Protein AF-A0A3N9UYE1-F1 (afdb_monomer)

Mean predicted aligned error: 9.82 Å

Foldseek 3Di:
DDDDDDPPDPPDCPPDDQDDDQLPLLRLLLLLVCVVVVQKDFPVVSCVSCVVVVDDPVVSDVRRDPCAKDFDADPVRTTMIGGNDNPSSLNNNVVNPSNDDPDPPPPPD

pLDDT: mean 80.01, std 19.08, range [37.72, 95.44]

Structure (mmCIF, N/CA/C/O backbone):
data_AF-A0A3N9UYE1-F1
#
_entry.id   AF-A0A3N9UYE1-F1
#
loop_
_atom_site.group_PDB
_atom_site.id
_atom_site.type_symbol
_atom_site.label_atom_id
_atom_site.label_alt_id
_atom_site.label_comp_id
_atom_site.label_asym_id
_atom_site.label_entity_id
_atom_site.label_seq_id
_atom_site.pdbx_PDB_ins_code
_atom_site.Cartn_x
_atom_site.Cartn_y
_atom_site.Cartn_z
_atom_site.occupancy
_atom_site.B_iso_or_equiv
_atom_site.auth_seq_id
_atom_site.auth_comp_id
_atom_site.auth_asym_id
_atom_site.auth_atom_id
_atom_site.pdbx_PDB_model_num
ATOM 1 N N . MET A 1 1 ? 21.998 -42.071 4.007 1.00 37.72 1 MET A N 1
ATOM 2 C CA . MET A 1 1 ? 22.814 -40.954 4.527 1.00 37.72 1 MET A CA 1
ATOM 3 C C . MET A 1 1 ? 22.434 -39.702 3.748 1.00 37.72 1 MET A C 1
ATOM 5 O O . MET A 1 1 ? 22.722 -39.680 2.559 1.00 37.72 1 MET A O 1
ATOM 9 N N . PRO A 1 2 ? 21.737 -38.715 4.328 1.00 43.12 2 PRO A N 1
ATOM 10 C CA . PRO A 1 2 ? 21.671 -37.387 3.726 1.00 43.12 2 PRO A CA 1
ATOM 11 C C . PRO A 1 2 ? 22.932 -36.591 4.119 1.00 43.12 2 PRO A C 1
ATOM 13 O O . PRO A 1 2 ? 23.307 -36.634 5.293 1.00 43.12 2 PRO A O 1
ATOM 16 N N . PRO A 1 3 ? 23.616 -35.901 3.190 1.00 49.94 3 PRO A N 1
ATOM 17 C CA . PRO A 1 3 ? 24.666 -34.964 3.554 1.00 49.94 3 PRO A CA 1
ATOM 18 C C . PRO A 1 3 ? 24.094 -33.586 3.918 1.00 49.94 3 PRO A C 1
ATOM 20 O O . PRO A 1 3 ? 23.098 -33.125 3.362 1.00 49.94 3 PRO A O 1
ATOM 23 N N . SER A 1 4 ? 24.772 -32.997 4.899 1.00 50.91 4 SER A N 1
ATOM 24 C CA . SER A 1 4 ? 24.581 -31.716 5.571 1.00 50.91 4 SER A CA 1
ATOM 25 C C . SER A 1 4 ? 24.434 -30.483 4.677 1.00 50.91 4 SER A C 1
ATOM 27 O O . SER A 1 4 ? 25.139 -30.322 3.688 1.00 50.91 4 SER A O 1
ATOM 29 N N . GLU A 1 5 ? 23.565 -29.586 5.151 1.00 58.28 5 GLU A N 1
ATOM 30 C CA . GLU A 1 5 ? 23.750 -28.132 5.285 1.00 58.28 5 GLU A CA 1
ATOM 31 C C . GLU A 1 5 ? 24.790 -27.457 4.372 1.00 58.28 5 GLU A C 1
ATOM 33 O O . GLU A 1 5 ? 25.968 -27.359 4.709 1.00 58.28 5 GLU A O 1
ATOM 38 N N . GLU A 1 6 ? 24.311 -26.816 3.303 1.00 43.81 6 GLU A N 1
ATOM 39 C CA . GLU A 1 6 ? 24.962 -25.623 2.763 1.00 43.81 6 GLU A CA 1
ATOM 40 C C . GLU A 1 6 ? 24.089 -24.399 3.039 1.00 43.81 6 GLU A C 1
ATOM 42 O O . GLU A 1 6 ? 23.012 -24.205 2.470 1.00 43.81 6 GLU A O 1
ATOM 47 N N . ALA A 1 7 ? 24.592 -23.551 3.937 1.00 49.28 7 ALA A N 1
ATOM 48 C CA . ALA A 1 7 ? 24.180 -22.173 4.127 1.00 49.28 7 ALA A CA 1
ATOM 49 C C . ALA A 1 7 ? 24.383 -21.389 2.816 1.00 49.28 7 ALA A C 1
ATOM 51 O O . ALA A 1 7 ? 25.389 -20.708 2.604 1.00 49.28 7 ALA A O 1
ATOM 52 N N . GLY A 1 8 ? 23.416 -21.511 1.907 1.00 42.12 8 GLY A N 1
ATOM 53 C CA . GLY A 1 8 ? 23.396 -20.808 0.636 1.00 42.12 8 GLY A CA 1
ATOM 54 C C . GLY A 1 8 ? 23.302 -19.305 0.868 1.00 42.12 8 GLY A C 1
ATOM 55 O O . GLY A 1 8 ? 22.256 -18.781 1.255 1.00 42.12 8 GLY A O 1
ATOM 56 N N . LYS A 1 9 ? 24.413 -18.605 0.627 1.00 46.84 9 LYS A N 1
ATOM 57 C CA . LYS A 1 9 ? 24.499 -17.145 0.491 1.00 46.84 9 LYS A CA 1
ATOM 58 C C . LYS A 1 9 ? 23.257 -16.640 -0.252 1.00 46.84 9 LYS A C 1
ATOM 60 O O . LYS A 1 9 ? 23.068 -16.979 -1.418 1.00 46.84 9 LYS A O 1
ATOM 65 N N . ARG A 1 10 ? 22.402 -15.867 0.435 1.00 44.47 10 ARG A N 1
ATOM 66 C CA . ARG A 1 10 ? 21.172 -15.272 -0.117 1.00 44.47 10 ARG A CA 1
ATOM 67 C C . ARG A 1 10 ? 21.509 -14.603 -1.451 1.00 44.47 10 ARG A C 1
ATOM 69 O O . ARG A 1 10 ? 22.123 -13.537 -1.448 1.00 44.47 10 ARG A O 1
ATOM 76 N N . LYS A 1 11 ? 21.138 -15.227 -2.576 1.00 44.06 11 LYS A N 1
ATOM 77 C CA . LYS A 1 11 ? 21.188 -14.576 -3.887 1.00 44.06 11 LYS A CA 1
ATOM 78 C C . LYS A 1 11 ? 20.329 -13.324 -3.768 1.00 44.06 11 LYS A C 1
ATOM 80 O O . LYS A 1 11 ? 19.119 -13.409 -3.575 1.00 44.06 11 LYS A O 1
ATOM 85 N N . ALA A 1 12 ? 20.979 -12.164 -3.773 1.00 47.69 12 ALA A N 1
ATOM 86 C CA . ALA A 1 12 ? 20.294 -10.892 -3.859 1.00 47.69 12 ALA A CA 1
ATOM 87 C C . ALA A 1 12 ? 19.431 -10.933 -5.126 1.00 47.69 12 ALA A C 1
ATOM 89 O O . ALA A 1 12 ? 19.930 -11.283 -6.191 1.00 47.69 12 ALA A O 1
ATOM 90 N N . TYR A 1 13 ? 18.140 -10.660 -4.947 1.00 51.94 13 TYR A N 1
ATOM 91 C CA . TYR A 1 13 ? 17.006 -10.804 -5.868 1.00 51.94 13 TYR A CA 1
ATOM 92 C C . TYR A 1 13 ? 17.120 -9.978 -7.172 1.00 51.94 13 TYR A C 1
ATOM 94 O O . TYR A 1 13 ? 16.242 -9.173 -7.476 1.00 51.94 13 TYR A O 1
ATOM 102 N N . ALA A 1 14 ? 18.231 -10.089 -7.896 1.00 51.50 14 ALA A N 1
ATOM 103 C CA . ALA A 1 14 ? 18.520 -9.329 -9.110 1.00 51.50 14 ALA A CA 1
ATOM 104 C C . ALA A 1 14 ? 17.911 -9.962 -10.373 1.00 51.50 14 ALA A C 1
ATOM 106 O O . ALA A 1 14 ? 17.747 -9.259 -11.359 1.00 51.50 14 ALA A O 1
ATOM 107 N N . ASP A 1 15 ? 17.540 -11.244 -10.320 1.00 54.53 15 ASP A N 1
ATOM 108 C CA . ASP A 1 15 ? 17.115 -12.034 -11.490 1.00 54.53 15 ASP A CA 1
ATOM 109 C C . ASP A 1 15 ? 15.695 -12.615 -11.341 1.00 54.53 15 ASP A C 1
ATOM 111 O O . ASP A 1 15 ? 15.275 -13.500 -12.079 1.00 54.53 15 ASP A O 1
ATOM 115 N N . GLU A 1 16 ? 14.951 -12.178 -10.323 1.00 64.81 16 GLU A N 1
ATOM 116 C CA . GLU A 1 16 ? 13.673 -12.796 -9.986 1.00 64.81 16 GLU A CA 1
ATOM 117 C C . GLU A 1 16 ? 12.521 -12.107 -10.717 1.00 64.81 16 GLU A C 1
ATOM 119 O O . GLU A 1 16 ? 12.206 -10.947 -10.444 1.00 64.81 16 GLU A O 1
ATOM 124 N N . LEU A 1 17 ? 11.901 -12.836 -11.648 1.00 73.38 17 LEU A N 1
ATOM 125 C CA . LEU A 1 17 ? 10.714 -12.377 -12.359 1.00 73.38 17 LEU A CA 1
ATOM 126 C C . LEU A 1 17 ? 9.561 -12.151 -11.366 1.00 73.38 17 LEU A C 1
ATOM 128 O O . LEU A 1 17 ? 9.309 -13.012 -10.513 1.00 73.38 17 LEU A O 1
ATOM 132 N N . PRO A 1 18 ? 8.848 -11.016 -11.458 1.00 79.25 18 PRO A N 1
ATOM 133 C CA . PRO A 1 18 ? 7.720 -10.751 -10.584 1.00 79.25 18 PRO A CA 1
ATOM 134 C C . PRO A 1 18 ? 6.633 -11.818 -10.751 1.00 79.25 18 PRO A C 1
ATOM 136 O O . PRO A 1 18 ? 6.254 -12.180 -11.864 1.00 79.25 18 PRO A O 1
ATOM 139 N N . SER A 1 19 ? 6.114 -12.316 -9.627 1.00 83.12 19 SER A N 1
ATOM 140 C CA . SER A 1 19 ? 4.969 -13.228 -9.642 1.00 83.12 19 SER A CA 1
ATOM 141 C C . SER A 1 19 ? 3.671 -12.443 -9.873 1.00 83.12 19 SER A C 1
ATOM 143 O O . SER A 1 19 ? 3.502 -11.382 -9.263 1.00 83.12 19 SER A O 1
ATOM 145 N N . PRO A 1 20 ? 2.750 -12.933 -10.722 1.00 84.31 20 PRO A N 1
ATOM 146 C CA . PRO A 1 20 ? 1.447 -12.302 -10.911 1.00 84.31 20 PRO A CA 1
ATOM 147 C C . PRO A 1 20 ? 0.622 -12.334 -9.610 1.00 84.31 20 PRO A C 1
ATOM 149 O O . PRO A 1 20 ? 0.887 -13.179 -8.751 1.00 84.31 20 PRO A O 1
ATOM 152 N N . PRO A 1 21 ? -0.413 -11.485 -9.470 1.00 87.69 21 PRO A N 1
ATOM 153 C CA . PRO A 1 21 ? -0.863 -10.434 -10.391 1.00 87.69 21 PRO A CA 1
ATOM 154 C C . PRO A 1 21 ? 0.078 -9.223 -10.492 1.00 87.69 21 PRO A C 1
ATOM 156 O O . PRO A 1 21 ? 0.851 -8.940 -9.578 1.00 87.69 21 PRO A O 1
ATOM 159 N N . ASP A 1 22 ? -0.012 -8.521 -11.627 1.00 88.31 22 ASP A N 1
ATOM 160 C CA . ASP A 1 22 ? 0.690 -7.260 -11.887 1.00 88.31 22 ASP A CA 1
ATOM 161 C C . ASP A 1 22 ? -0.046 -6.083 -11.218 1.00 88.31 22 ASP A C 1
ATOM 163 O O . ASP A 1 22 ? -1.197 -5.802 -11.574 1.00 88.31 22 ASP A O 1
ATOM 167 N N . PRO A 1 23 ? 0.586 -5.373 -10.262 1.00 87.62 23 PRO A N 1
ATOM 168 C CA . PRO A 1 23 ? -0.000 -4.216 -9.599 1.00 87.62 23 PRO A CA 1
ATOM 169 C C . PRO A 1 23 ? -0.070 -2.969 -10.495 1.00 87.62 23 PRO A C 1
ATOM 171 O O . PRO A 1 23 ? -0.657 -1.965 -10.088 1.00 87.62 23 PRO A O 1
ATOM 174 N N . ARG A 1 24 ? 0.484 -3.017 -11.712 1.00 90.81 24 ARG A N 1
ATOM 175 C CA . ARG A 1 24 ? 0.637 -1.900 -12.651 1.00 90.81 24 ARG A CA 1
ATOM 176 C C . ARG A 1 24 ? 1.543 -0.804 -12.087 1.00 90.81 24 ARG A C 1
ATOM 178 O O . ARG A 1 24 ? 1.980 -0.850 -10.939 1.00 90.81 24 ARG A O 1
ATOM 185 N N . GLU A 1 25 ? 1.802 0.226 -12.888 1.00 89.12 25 GLU A N 1
ATOM 186 C CA . GLU A 1 25 ? 2.710 1.322 -12.521 1.00 89.12 25 GLU A CA 1
ATOM 187 C C . GLU A 1 25 ? 2.313 2.001 -11.199 1.00 89.12 25 GLU A C 1
ATOM 189 O O . GLU A 1 25 ? 3.105 2.074 -10.256 1.00 89.12 25 GLU A O 1
ATOM 194 N N . ASN A 1 26 ? 1.052 2.429 -11.090 1.00 91.75 26 ASN A N 1
ATOM 195 C CA . ASN A 1 26 ? 0.552 3.075 -9.881 1.00 91.75 26 ASN A CA 1
ATOM 196 C C . ASN A 1 26 ? 0.619 2.135 -8.666 1.00 91.75 26 ASN A C 1
ATOM 198 O O . ASN A 1 26 ? 1.008 2.573 -7.581 1.00 91.75 26 ASN A O 1
ATOM 202 N N . GLY A 1 27 ? 0.269 0.851 -8.821 1.00 91.19 27 GLY A N 1
ATOM 203 C CA . GLY A 1 27 ? 0.324 -0.117 -7.725 1.00 91.19 27 GLY A CA 1
ATOM 204 C C . GLY A 1 27 ? 1.755 -0.382 -7.287 1.00 91.19 27 GLY A C 1
ATOM 205 O O . GLY A 1 27 ? 2.037 -0.355 -6.096 1.00 91.19 27 GLY A O 1
ATOM 206 N N . ALA A 1 28 ? 2.697 -0.516 -8.217 1.00 91.44 28 ALA A N 1
ATOM 207 C CA . ALA A 1 28 ? 4.114 -0.629 -7.892 1.00 91.44 28 ALA A CA 1
ATOM 208 C C . ALA A 1 28 ? 4.648 0.610 -7.154 1.00 91.44 28 ALA A C 1
ATOM 210 O O . ALA A 1 28 ? 5.428 0.480 -6.204 1.00 91.44 28 ALA A O 1
ATOM 211 N N . ARG A 1 29 ? 4.173 1.808 -7.516 1.00 91.56 29 ARG A N 1
ATOM 212 C CA . ARG A 1 29 ? 4.470 3.054 -6.797 1.00 91.56 29 ARG A CA 1
ATOM 213 C C . ARG A 1 29 ? 3.917 3.036 -5.369 1.00 91.56 29 ARG A C 1
ATOM 215 O O . ARG A 1 29 ? 4.641 3.373 -4.429 1.00 91.56 29 ARG A O 1
ATOM 222 N N . PHE A 1 30 ? 2.676 2.582 -5.188 1.00 92.50 30 PHE A N 1
ATOM 223 C CA . PHE A 1 30 ? 2.074 2.369 -3.869 1.00 92.50 30 PHE A CA 1
ATOM 224 C C . PHE A 1 30 ? 2.851 1.338 -3.037 1.00 92.50 30 PHE A C 1
ATOM 226 O O . PHE A 1 30 ? 3.140 1.588 -1.866 1.00 92.50 30 PHE A O 1
ATOM 233 N N . LEU A 1 31 ? 3.264 0.218 -3.637 1.00 92.19 31 LEU A N 1
ATOM 234 C CA . LEU A 1 31 ? 4.049 -0.829 -2.976 1.00 92.19 31 LEU A CA 1
ATOM 235 C C . LEU A 1 31 ? 5.409 -0.304 -2.500 1.00 92.19 31 LEU A C 1
ATOM 237 O O . LEU A 1 31 ? 5.820 -0.582 -1.371 1.00 92.19 31 LEU A O 1
ATOM 241 N N . GLY A 1 32 ? 6.075 0.522 -3.311 1.00 90.94 32 GLY A N 1
ATOM 242 C CA . GLY A 1 32 ? 7.300 1.218 -2.912 1.00 90.94 32 GLY A CA 1
ATOM 243 C C . GLY A 1 32 ? 7.080 2.193 -1.747 1.00 90.94 32 GLY A C 1
ATOM 244 O O . GLY A 1 32 ? 7.903 2.275 -0.832 1.00 90.94 32 GLY A O 1
ATOM 245 N N . TRP A 1 33 ? 5.949 2.903 -1.731 1.00 92.31 33 TRP A N 1
ATOM 246 C CA . TRP A 1 33 ? 5.589 3.820 -0.648 1.00 92.31 33 TRP A CA 1
ATOM 247 C C . TRP A 1 33 ? 5.249 3.094 0.663 1.00 92.31 33 TRP A C 1
ATOM 249 O O . TRP A 1 33 ? 5.825 3.419 1.705 1.00 92.31 33 TRP A O 1
ATOM 259 N N . ILE A 1 34 ? 4.387 2.071 0.634 1.00 91.50 34 ILE A N 1
ATOM 260 C CA . ILE A 1 34 ? 3.984 1.328 1.841 1.00 91.50 34 ILE A CA 1
ATOM 261 C C . ILE A 1 34 ? 5.141 0.499 2.411 1.00 91.50 34 ILE A C 1
ATOM 263 O O . ILE A 1 34 ? 5.240 0.316 3.626 1.00 91.50 34 ILE A O 1
ATOM 267 N N . LYS A 1 35 ? 6.085 0.063 1.566 1.00 89.12 35 LYS A N 1
ATOM 268 C CA . LYS A 1 35 ? 7.335 -0.573 2.000 1.00 89.12 35 LYS A CA 1
ATOM 269 C C . LYS A 1 35 ? 8.139 0.322 2.945 1.00 89.12 35 LYS A C 1
ATOM 271 O O . LYS A 1 35 ? 8.599 -0.163 3.978 1.00 89.12 35 LYS A O 1
ATOM 276 N N . LYS A 1 36 ? 8.260 1.625 2.655 1.00 87.31 36 LYS A N 1
ATOM 277 C CA . LYS A 1 36 ? 8.964 2.593 3.528 1.00 87.31 36 LYS A CA 1
ATOM 278 C C . LYS A 1 36 ? 8.310 2.742 4.906 1.00 87.31 36 LYS A C 1
ATOM 280 O O . LYS A 1 36 ? 8.969 3.158 5.850 1.00 87.31 36 LYS A O 1
ATOM 285 N N . ARG A 1 37 ? 7.034 2.373 5.022 1.00 88.00 37 ARG A N 1
ATOM 286 C CA . ARG A 1 37 ? 6.236 2.404 6.256 1.00 88.00 37 ARG A CA 1
ATOM 287 C C . ARG A 1 37 ? 6.178 1.050 6.971 1.00 88.00 37 ARG A C 1
ATOM 289 O O . ARG A 1 37 ? 5.472 0.898 7.958 1.00 88.00 37 ARG A O 1
ATOM 296 N N . GLY A 1 38 ? 6.921 0.051 6.490 1.00 88.31 38 GLY A N 1
ATOM 297 C CA . GLY A 1 38 ? 6.934 -1.284 7.086 1.00 88.31 38 GLY A CA 1
ATOM 298 C C . GLY A 1 38 ? 5.783 -2.179 6.624 1.00 88.31 38 GLY A C 1
ATOM 299 O O . GLY A 1 38 ? 5.377 -3.076 7.365 1.00 88.31 38 GLY A O 1
ATOM 300 N N . PHE A 1 39 ? 5.274 -1.973 5.402 1.00 91.69 39 PHE A N 1
ATOM 301 C CA . PHE A 1 39 ? 4.243 -2.807 4.764 1.00 91.69 39 PHE A CA 1
ATOM 302 C C . PHE A 1 39 ? 2.868 -2.765 5.443 1.00 91.69 39 PHE A C 1
ATOM 304 O O . PHE A 1 39 ? 2.037 -3.652 5.242 1.00 91.69 39 PHE A O 1
ATOM 311 N N . ASN A 1 40 ? 2.624 -1.742 6.256 1.00 92.00 40 ASN A N 1
ATOM 312 C CA . ASN A 1 40 ? 1.343 -1.491 6.892 1.00 92.00 40 ASN A CA 1
ATOM 313 C C . ASN A 1 40 ? 1.134 0.021 7.047 1.00 92.00 40 ASN A C 1
ATOM 315 O O . ASN A 1 40 ? 2.089 0.750 7.311 1.00 92.00 40 ASN A O 1
ATOM 319 N N . ALA A 1 41 ? -0.092 0.483 6.833 1.00 94.31 41 ALA A N 1
ATOM 320 C CA . ALA A 1 41 ? -0.499 1.870 7.044 1.00 94.31 41 ALA A CA 1
ATOM 321 C C . ALA A 1 41 ? -2.018 1.937 7.242 1.00 94.31 41 ALA A C 1
ATOM 323 O O . ALA A 1 41 ? -2.732 0.966 6.974 1.00 94.31 41 ALA A O 1
ATOM 324 N N . THR A 1 42 ? -2.520 3.064 7.742 1.00 95.19 42 THR A N 1
ATOM 325 C CA . THR A 1 42 ? -3.968 3.260 7.875 1.00 95.19 42 THR A CA 1
ATOM 326 C C . THR A 1 42 ? -4.629 3.346 6.502 1.00 95.19 42 THR A C 1
ATOM 328 O O . THR A 1 42 ? -4.009 3.772 5.526 1.00 95.19 42 THR A O 1
ATOM 331 N N . TYR A 1 43 ? -5.893 2.928 6.414 1.00 94.31 43 TYR A N 1
ATOM 332 C CA . TYR A 1 43 ? -6.640 3.006 5.159 1.00 94.31 43 TYR A CA 1
ATOM 333 C C . TYR A 1 43 ? -6.727 4.447 4.650 1.00 94.31 43 TYR A C 1
ATOM 335 O O . TYR A 1 43 ? -6.522 4.673 3.466 1.00 94.31 43 TYR A O 1
ATOM 343 N N . GLU A 1 44 ? -6.950 5.414 5.543 1.00 93.25 44 GLU A N 1
ATOM 344 C CA . GLU A 1 44 ? -7.015 6.840 5.199 1.00 93.25 44 GLU A CA 1
ATOM 345 C C . GLU A 1 44 ? -5.702 7.352 4.595 1.00 93.25 44 GLU A C 1
ATOM 347 O O . GLU A 1 44 ? -5.722 8.042 3.580 1.00 93.25 44 GLU A O 1
ATOM 352 N N . GLU A 1 45 ? -4.546 6.973 5.149 1.00 94.06 45 GLU A N 1
ATOM 353 C CA . GLU A 1 45 ? -3.251 7.354 4.571 1.00 94.06 45 GLU A CA 1
ATOM 354 C C . GLU A 1 45 ? -3.000 6.699 3.212 1.00 94.06 45 GLU A C 1
ATOM 356 O O . GLU A 1 45 ? -2.451 7.331 2.308 1.00 94.06 45 GLU A O 1
ATOM 361 N N . CYS A 1 46 ? -3.375 5.426 3.067 1.00 93.69 46 CYS A N 1
ATOM 362 C CA . CYS A 1 46 ? -3.266 4.725 1.795 1.00 93.69 46 CYS A CA 1
ATOM 363 C C . CYS A 1 46 ? -4.170 5.362 0.734 1.00 93.69 46 CYS A C 1
ATOM 365 O O . CYS A 1 46 ? -3.724 5.566 -0.392 1.00 93.69 46 CYS A O 1
ATOM 367 N N . ASP A 1 47 ? -5.407 5.699 1.091 1.00 93.75 47 ASP A N 1
ATOM 368 C CA . ASP A 1 47 ? -6.388 6.298 0.189 1.00 93.75 47 ASP A CA 1
ATOM 369 C C . ASP A 1 47 ? -5.966 7.715 -0.220 1.00 93.75 47 ASP A C 1
ATOM 371 O O . ASP A 1 47 ? -5.927 8.037 -1.406 1.00 93.75 47 ASP A O 1
ATOM 375 N N . ALA A 1 48 ? -5.493 8.521 0.737 1.00 94.12 48 ALA A N 1
ATOM 376 C CA . ALA A 1 48 ? -4.933 9.844 0.473 1.00 94.12 48 ALA A CA 1
ATOM 377 C C . ALA A 1 48 ? -3.705 9.800 -0.455 1.00 94.12 48 ALA A C 1
ATOM 379 O O . ALA A 1 48 ? -3.486 10.732 -1.228 1.00 94.12 48 ALA A O 1
ATOM 380 N N . TYR A 1 49 ? -2.906 8.727 -0.409 1.00 92.94 49 TYR A N 1
ATOM 381 C CA . TYR A 1 49 ? -1.794 8.526 -1.341 1.00 92.94 49 TYR A CA 1
ATOM 382 C C . TYR A 1 49 ? -2.256 8.060 -2.731 1.00 92.94 49 TYR A C 1
ATOM 384 O O . TYR A 1 49 ? -1.693 8.486 -3.738 1.00 92.94 49 TYR A O 1
ATOM 392 N N . CYS A 1 50 ? -3.268 7.192 -2.799 1.00 9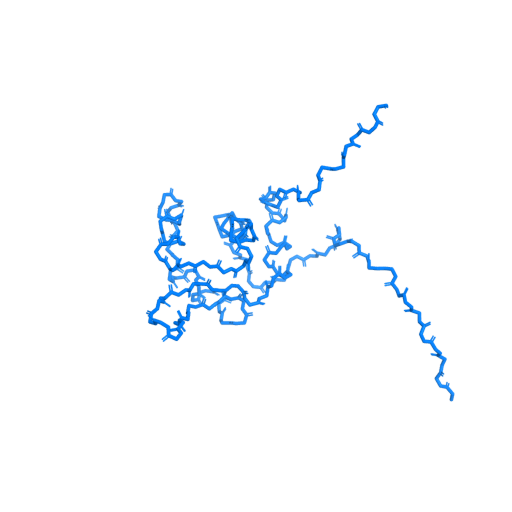2.44 50 CYS A N 1
ATOM 393 C CA . CYS A 1 50 ? -3.764 6.604 -4.048 1.00 92.44 50 CYS A CA 1
ATOM 394 C C . CYS A 1 50 ? -4.657 7.562 -4.852 1.00 92.44 50 CYS A C 1
ATOM 396 O O . CYS A 1 50 ? -4.601 7.564 -6.082 1.00 92.44 50 CYS A O 1
ATOM 398 N N . SER A 1 51 ? -5.417 8.421 -4.171 1.00 91.94 51 SER A N 1
ATOM 399 C CA . SER A 1 51 ? -6.329 9.404 -4.767 1.00 91.94 51 SER A CA 1
ATOM 400 C C . SER A 1 51 ? -5.667 10.323 -5.815 1.00 91.94 51 SER A C 1
ATOM 402 O O . SER A 1 51 ? -6.119 10.323 -6.963 1.00 91.94 51 SER A O 1
ATOM 404 N N . PRO A 1 52 ? -4.546 11.026 -5.534 1.00 92.50 52 PRO A N 1
ATOM 405 C CA . PRO A 1 52 ? -3.864 11.846 -6.543 1.00 92.50 52 PRO A CA 1
ATOM 406 C C . PRO A 1 52 ? -3.204 11.030 -7.667 1.00 92.50 52 PRO A C 1
ATOM 408 O O . PRO A 1 52 ? -2.818 11.600 -8.684 1.00 92.50 52 PRO A O 1
ATOM 411 N N . LEU A 1 53 ? -3.062 9.711 -7.505 1.00 88.50 53 LEU A N 1
ATOM 412 C CA . LEU A 1 53 ? -2.570 8.804 -8.547 1.00 88.50 53 L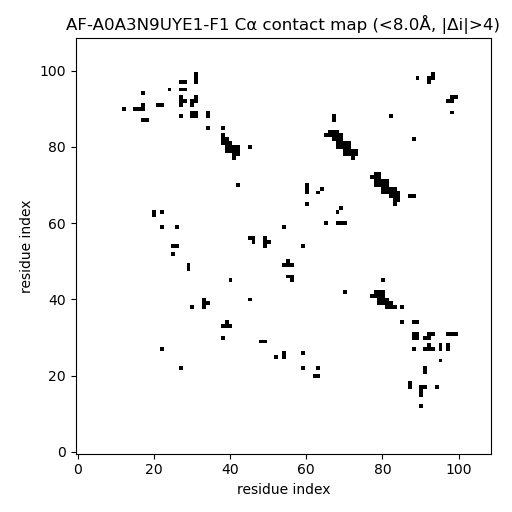EU A CA 1
ATOM 413 C C . LEU A 1 53 ? -3.704 8.275 -9.441 1.00 88.50 53 LEU A C 1
ATOM 415 O O . LEU A 1 53 ? -3.436 7.532 -10.383 1.00 88.50 53 LEU A O 1
ATOM 419 N N . GL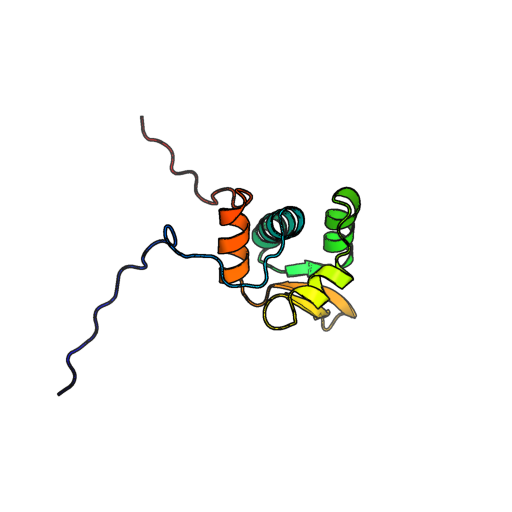Y A 1 54 ? -4.964 8.620 -9.142 1.00 90.81 54 GLY A N 1
ATOM 420 C CA . GLY A 1 54 ? -6.138 8.067 -9.818 1.00 90.81 54 GLY A CA 1
ATOM 421 C C . GLY A 1 54 ? -6.324 6.569 -9.560 1.00 90.81 54 GLY A C 1
ATOM 422 O O . GLY A 1 54 ? -6.916 5.874 -10.384 1.00 90.81 54 GLY A O 1
ATOM 423 N N . MET A 1 55 ? -5.781 6.051 -8.454 1.00 92.12 55 MET A N 1
ATOM 424 C CA . MET A 1 55 ? -5.920 4.650 -8.072 1.00 92.12 55 MET A CA 1
ATOM 425 C C . MET A 1 55 ? -7.020 4.495 -7.024 1.00 92.12 55 MET A C 1
ATOM 427 O O . MET A 1 55 ? -6.978 5.128 -5.972 1.00 92.12 55 MET A O 1
ATOM 431 N N . ASP A 1 56 ? -7.956 3.583 -7.278 1.00 92.62 56 ASP A N 1
ATOM 432 C CA . ASP A 1 56 ? -8.922 3.148 -6.275 1.00 92.62 56 ASP A CA 1
ATOM 433 C C . ASP A 1 56 ? -8.308 2.047 -5.401 1.00 92.62 56 ASP A C 1
ATOM 435 O O . ASP A 1 56 ? -8.106 0.912 -5.842 1.00 92.62 56 ASP A O 1
ATOM 439 N N . LEU A 1 57 ? -7.993 2.392 -4.152 1.00 92.25 57 LEU A N 1
ATOM 440 C CA . LEU A 1 57 ? -7.334 1.489 -3.208 1.00 92.25 57 LEU A CA 1
ATOM 441 C C . LEU A 1 57 ? -8.165 0.227 -2.938 1.00 92.25 57 LEU A C 1
ATOM 443 O O . LEU A 1 57 ? -7.620 -0.868 -2.807 1.00 92.25 57 LEU A O 1
ATOM 447 N N . LYS A 1 58 ? -9.490 0.360 -2.852 1.00 91.69 58 LYS A N 1
ATOM 448 C CA . LYS A 1 58 ? -10.386 -0.754 -2.532 1.00 91.69 58 LYS A CA 1
ATOM 449 C C . LYS A 1 58 ? -10.419 -1.785 -3.660 1.00 91.69 58 LYS A C 1
ATOM 451 O O . LYS A 1 58 ? -10.336 -2.985 -3.393 1.00 91.69 58 LYS A O 1
ATOM 456 N N . ASN A 1 59 ? -10.526 -1.326 -4.901 1.00 92.75 59 ASN A N 1
ATOM 457 C CA . ASN A 1 59 ? -10.466 -2.159 -6.094 1.00 92.75 59 ASN A CA 1
ATOM 458 C C . ASN A 1 59 ? -9.080 -2.773 -6.245 1.00 92.75 59 ASN A C 1
ATOM 460 O O . ASN A 1 59 ? -8.995 -3.977 -6.455 1.00 92.75 59 ASN A O 1
ATOM 464 N N . PHE A 1 60 ? -8.016 -2.000 -6.014 1.00 92.50 60 PHE A N 1
ATOM 465 C CA . PHE A 1 60 ? -6.650 -2.513 -6.044 1.00 92.50 60 PHE A CA 1
ATOM 466 C C . PHE A 1 60 ? -6.455 -3.686 -5.072 1.00 92.50 60 PHE A C 1
ATOM 468 O O . PHE A 1 60 ? -6.002 -4.753 -5.474 1.00 92.50 60 PHE A O 1
ATOM 475 N N . VAL A 1 61 ? -6.870 -3.546 -3.807 1.00 92.25 61 VAL A N 1
ATOM 476 C CA . VAL A 1 61 ? -6.793 -4.641 -2.820 1.00 92.25 61 VAL A CA 1
ATOM 477 C C . VAL A 1 61 ? -7.597 -5.861 -3.280 1.00 92.25 61 VAL A C 1
ATOM 479 O O . VAL A 1 61 ? -7.142 -6.994 -3.131 1.00 92.25 61 VAL A O 1
ATOM 482 N N . LYS A 1 62 ? -8.787 -5.646 -3.853 1.00 92.00 62 LYS A N 1
ATOM 483 C CA . LYS A 1 62 ? -9.644 -6.724 -4.360 1.00 92.00 62 LYS A CA 1
ATOM 484 C C . LYS A 1 62 ? -9.018 -7.455 -5.552 1.00 92.00 62 LYS A C 1
ATOM 486 O O . LYS A 1 62 ? -9.152 -8.671 -5.632 1.00 92.00 62 LYS A O 1
ATOM 491 N N . GLU A 1 63 ? -8.362 -6.732 -6.457 1.00 92.31 63 GLU A N 1
ATOM 492 C CA . GLU A 1 63 ? -7.665 -7.297 -7.617 1.00 92.31 63 GLU A CA 1
ATOM 493 C C . GLU A 1 63 ? -6.421 -8.090 -7.207 1.00 92.31 63 GLU A C 1
ATOM 495 O O . GLU A 1 63 ? -6.187 -9.171 -7.741 1.00 92.31 63 GLU A O 1
ATOM 500 N N . MET A 1 64 ? -5.637 -7.581 -6.249 1.00 92.25 64 MET A N 1
ATOM 501 C CA . MET A 1 64 ? -4.438 -8.275 -5.764 1.00 92.25 64 MET A CA 1
ATOM 502 C C . MET A 1 64 ? -4.785 -9.514 -4.931 1.00 92.25 64 MET A C 1
ATOM 504 O O . MET A 1 64 ? -4.072 -10.513 -4.968 1.00 92.25 64 MET A O 1
ATOM 508 N N . GLY A 1 65 ? -5.888 -9.458 -4.188 1.00 92.00 65 GLY A N 1
ATOM 509 C CA . GLY A 1 65 ? -6.347 -10.555 -3.350 1.00 92.00 65 GLY A CA 1
ATOM 510 C C 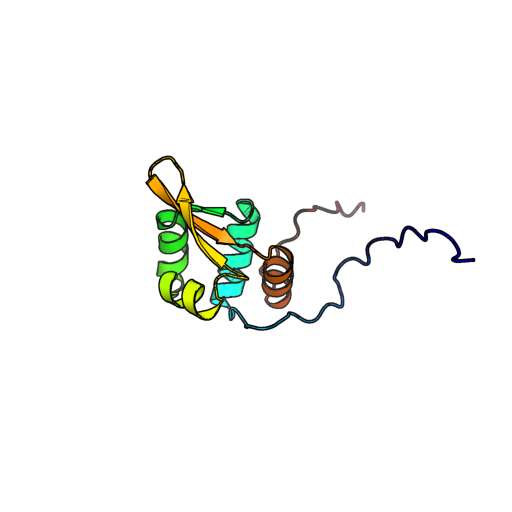. GLY A 1 65 ? -5.648 -10.632 -1.984 1.00 92.00 65 GLY A C 1
ATOM 511 O O . GLY A 1 65 ? -4.586 -10.039 -1.763 1.00 92.00 65 GLY A O 1
ATOM 512 N N . PRO A 1 66 ? -6.257 -11.376 -1.042 1.00 92.00 66 PRO A N 1
ATOM 513 C CA . PRO A 1 66 ? -5.869 -11.373 0.367 1.00 92.00 66 PRO A CA 1
ATOM 514 C C . PRO A 1 66 ? -4.502 -12.011 0.648 1.00 92.00 66 PRO A C 1
ATOM 516 O O . PRO A 1 66 ? -3.884 -11.693 1.662 1.00 92.00 66 PRO A O 1
ATOM 519 N N . ASP A 1 67 ? -4.003 -12.874 -0.238 1.00 91.88 67 ASP A N 1
ATOM 520 C CA . ASP A 1 67 ? -2.662 -13.460 -0.122 1.00 91.88 67 ASP A CA 1
ATOM 521 C C . ASP A 1 67 ? -1.552 -12.414 -0.289 1.00 91.88 67 ASP A C 1
ATOM 523 O O . ASP A 1 67 ? -0.461 -12.556 0.266 1.00 91.88 67 ASP A O 1
ATOM 527 N N . LEU A 1 68 ? -1.842 -11.327 -1.010 1.00 92.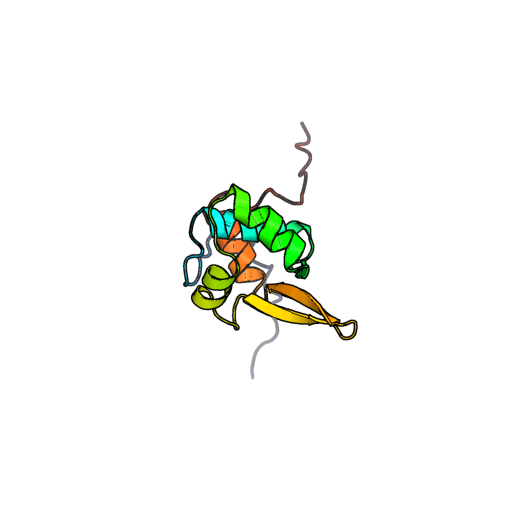88 68 LEU A N 1
ATOM 528 C CA . LEU A 1 68 ? -0.890 -10.260 -1.291 1.00 92.88 68 LEU A CA 1
ATOM 529 C C . LEU A 1 68 ? -1.139 -9.028 -0.436 1.00 92.88 68 LEU A C 1
ATOM 531 O O . LEU A 1 68 ? -0.199 -8.485 0.152 1.00 92.88 68 LEU A O 1
ATOM 535 N N . ILE A 1 69 ? -2.390 -8.573 -0.355 1.00 94.25 69 ILE A N 1
ATOM 536 C CA . ILE A 1 69 ? -2.773 -7.357 0.361 1.00 94.25 69 ILE A CA 1
ATOM 537 C C . ILE A 1 69 ? -4.136 -7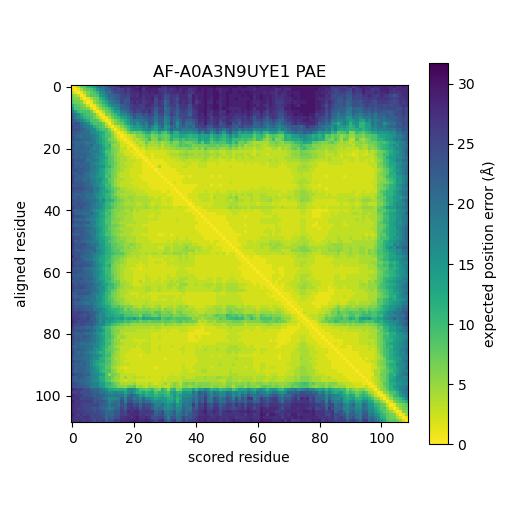.553 1.016 1.00 94.25 69 ILE A C 1
ATOM 539 O O . ILE A 1 69 ? -5.087 -8.013 0.395 1.00 94.25 69 ILE A O 1
ATOM 543 N N . ILE A 1 70 ? -4.252 -7.121 2.269 1.00 94.75 70 ILE A N 1
ATOM 544 C CA . ILE A 1 70 ? -5.509 -7.136 3.012 1.00 94.75 70 ILE A CA 1
ATOM 545 C C . ILE A 1 70 ? -5.869 -5.747 3.525 1.00 94.75 70 ILE A C 1
ATOM 547 O O . ILE A 1 70 ? -5.002 -4.955 3.901 1.00 94.75 70 ILE A O 1
ATOM 551 N N . VAL A 1 71 ? -7.173 -5.492 3.614 1.00 94.88 71 VAL A N 1
ATOM 552 C CA . VAL A 1 71 ? -7.740 -4.436 4.457 1.00 94.88 71 VAL A CA 1
ATOM 553 C C . VAL A 1 71 ? -8.251 -5.104 5.727 1.00 94.88 71 VAL A C 1
ATOM 555 O O . VAL A 1 71 ? -9.140 -5.952 5.677 1.00 94.88 71 VAL A O 1
ATOM 558 N N . GLY A 1 72 ? -7.661 -4.750 6.862 1.00 90.56 72 GLY A N 1
ATOM 559 C CA . GLY A 1 72 ? -8.008 -5.285 8.174 1.00 90.56 72 GLY A CA 1
ATOM 560 C C . GLY A 1 72 ? -8.414 -4.190 9.151 1.00 90.56 72 GLY A C 1
ATOM 561 O O . GLY A 1 72 ? -8.355 -3.000 8.845 1.00 90.56 72 GLY A O 1
ATOM 562 N N . ARG A 1 73 ? -8.802 -4.595 10.359 1.00 92.75 73 ARG A N 1
ATOM 563 C CA . ARG A 1 73 ? -9.017 -3.692 11.493 1.00 92.75 73 ARG A CA 1
ATOM 564 C C . ARG A 1 73 ? -8.097 -4.078 12.639 1.00 92.75 73 ARG A C 1
ATOM 566 O O . ARG A 1 73 ? -7.923 -5.262 12.918 1.00 92.75 73 ARG A O 1
ATOM 573 N N . THR A 1 74 ? -7.506 -3.086 13.290 1.00 88.38 74 THR A N 1
ATOM 574 C CA . THR A 1 74 ? -6.768 -3.293 14.539 1.00 88.38 74 THR A CA 1
ATOM 575 C C . THR A 1 74 ? -7.741 -3.477 15.704 1.00 88.38 74 THR A C 1
ATOM 577 O O . THR A 1 74 ? -8.917 -3.121 15.606 1.00 88.38 74 THR A O 1
ATOM 580 N N . SER A 1 75 ? -7.249 -3.972 16.844 1.00 84.38 75 SER A N 1
ATOM 581 C CA . SER A 1 75 ? -8.048 -4.096 18.075 1.00 84.38 75 SER A CA 1
ATOM 582 C C . SER A 1 75 ? -8.624 -2.759 18.564 1.00 84.38 75 SER A C 1
ATOM 584 O O . SER A 1 75 ? -9.619 -2.753 19.278 1.00 84.38 75 SER A O 1
ATOM 586 N N . GLY A 1 76 ? -8.030 -1.630 18.160 1.00 86.31 76 GLY A N 1
ATOM 587 C CA . GLY A 1 76 ? -8.524 -0.279 18.448 1.00 86.31 76 GLY A CA 1
ATOM 588 C C . GLY A 1 76 ? -9.561 0.248 17.448 1.00 86.31 76 GLY A C 1
ATOM 589 O O . GLY A 1 76 ? -9.880 1.429 17.487 1.00 86.31 76 GLY A O 1
ATOM 590 N N . GLY A 1 77 ? -10.048 -0.581 16.518 1.00 90.50 77 GLY A N 1
ATOM 591 C CA . GLY A 1 77 ? -11.060 -0.200 15.523 1.00 90.50 77 GLY A CA 1
ATOM 592 C C . GLY A 1 77 ? -10.519 0.527 14.286 1.00 90.50 77 GLY A C 1
ATOM 593 O O . GLY A 1 77 ? -11.287 0.819 13.370 1.00 90.50 77 GLY A O 1
ATOM 594 N N . ILE A 1 78 ? -9.209 0.773 14.215 1.00 92.69 78 ILE A N 1
ATOM 595 C CA . ILE A 1 78 ? -8.573 1.481 13.097 1.00 92.69 78 ILE A CA 1
ATOM 596 C C . ILE A 1 78 ? -8.490 0.547 11.889 1.00 92.69 78 ILE A C 1
ATOM 598 O O . ILE A 1 78 ? -7.977 -0.569 11.995 1.00 92.69 78 ILE A O 1
ATOM 602 N N . VAL A 1 79 ? -8.972 1.010 10.735 1.00 95.44 79 VAL A N 1
ATOM 603 C CA . VAL A 1 79 ? -8.866 0.273 9.470 1.00 95.44 79 VAL A CA 1
ATOM 604 C C . VAL A 1 79 ? -7.465 0.467 8.895 1.00 95.44 79 VAL A C 1
ATOM 606 O O . VAL A 1 79 ? -7.002 1.594 8.727 1.00 95.44 79 VAL A O 1
ATOM 609 N N . ILE A 1 80 ? -6.788 -0.635 8.587 1.00 94.62 80 ILE A N 1
ATOM 610 C CA . ILE A 1 80 ? -5.424 -0.642 8.057 1.00 94.62 80 ILE A CA 1
ATOM 611 C C . ILE A 1 80 ? -5.352 -1.423 6.752 1.00 94.62 80 ILE A C 1
ATOM 613 O O . ILE A 1 80 ? -6.064 -2.409 6.563 1.00 94.62 80 ILE A O 1
ATOM 617 N N . VAL A 1 81 ? -4.439 -1.015 5.880 1.00 95.38 81 VAL A N 1
ATOM 618 C CA . VAL A 1 81 ? -3.979 -1.818 4.750 1.00 95.38 81 VAL A CA 1
ATOM 619 C C . VAL A 1 81 ? -2.673 -2.481 5.150 1.00 95.38 81 VAL A C 1
ATOM 621 O O . VAL A 1 81 ? -1.759 -1.828 5.661 1.00 95.38 81 VAL A O 1
ATOM 624 N N . LYS A 1 82 ? -2.570 -3.784 4.908 1.00 94.69 82 LYS A N 1
ATOM 625 C CA . LYS A 1 82 ? -1.363 -4.559 5.172 1.00 94.69 82 LYS A CA 1
ATOM 626 C C . LYS A 1 82 ? -0.992 -5.369 3.944 1.00 94.69 82 LYS A C 1
ATOM 628 O O . LYS A 1 82 ? -1.809 -6.123 3.424 1.00 94.69 82 LYS A O 1
ATOM 633 N N . VAL A 1 83 ? 0.262 -5.248 3.527 1.00 94.88 83 VAL A N 1
ATOM 634 C CA . VAL A 1 83 ? 0.843 -6.139 2.524 1.00 94.88 83 VAL A CA 1
ATOM 635 C C . VAL A 1 83 ? 1.266 -7.428 3.224 1.00 94.88 83 VAL A C 1
ATOM 637 O O . VAL A 1 83 ? 2.068 -7.410 4.165 1.00 94.88 83 VAL A O 1
ATOM 640 N N . MET A 1 84 ? 0.699 -8.538 2.772 1.00 94.56 84 MET A N 1
ATOM 641 C CA . MET A 1 84 ? 0.967 -9.880 3.272 1.00 94.56 84 MET A CA 1
ATOM 642 C C . MET A 1 84 ? 2.241 -10.450 2.651 1.00 94.56 84 MET A C 1
ATOM 644 O O . MET A 1 84 ? 3.135 -10.874 3.388 1.00 94.56 84 MET A O 1
ATOM 648 N N . ASP A 1 85 ? 2.388 -10.341 1.329 1.00 91.56 85 ASP A N 1
ATOM 649 C CA . ASP A 1 85 ? 3.606 -10.747 0.632 1.00 91.56 85 ASP A CA 1
ATOM 650 C C . ASP A 1 85 ? 4.547 -9.554 0.385 1.00 91.56 85 ASP A C 1
ATOM 652 O O . ASP A 1 85 ? 4.486 -8.819 -0.606 1.00 91.56 85 ASP A O 1
ATOM 656 N N . ARG A 1 86 ? 5.472 -9.365 1.329 1.00 90.50 86 ARG A N 1
ATOM 657 C CA . ARG A 1 86 ? 6.492 -8.304 1.276 1.00 90.50 86 ARG A CA 1
ATOM 658 C C . ARG A 1 86 ? 7.505 -8.508 0.149 1.00 90.50 86 ARG A C 1
ATOM 660 O O . ARG A 1 86 ? 8.124 -7.534 -0.296 1.00 90.50 86 ARG A O 1
ATOM 667 N N . ARG A 1 87 ? 7.728 -9.761 -0.262 1.00 87.75 87 ARG A N 1
ATOM 668 C CA . ARG A 1 87 ? 8.681 -10.117 -1.316 1.00 87.75 87 ARG A CA 1
ATOM 669 C C . ARG A 1 87 ? 8.081 -9.750 -2.662 1.00 87.75 87 ARG A C 1
ATOM 671 O O . ARG A 1 87 ? 8.707 -8.971 -3.374 1.00 87.75 87 ARG A O 1
ATOM 678 N N . TRP A 1 88 ? 6.856 -10.195 -2.935 1.00 90.12 88 TRP A N 1
ATOM 679 C CA . TRP A 1 88 ? 6.067 -9.791 -4.100 1.00 90.12 88 TRP A CA 1
ATOM 680 C C . TRP A 1 88 ? 6.037 -8.265 -4.243 1.00 90.12 88 TRP A C 1
ATOM 682 O O . TRP A 1 88 ? 6.433 -7.729 -5.278 1.00 90.12 88 TRP A O 1
ATOM 692 N N . ALA A 1 89 ? 5.716 -7.550 -3.161 1.00 90.00 89 ALA A N 1
ATOM 693 C CA . ALA A 1 89 ? 5.675 -6.091 -3.167 1.00 90.00 89 ALA A CA 1
ATOM 694 C C . ALA A 1 89 ? 7.027 -5.437 -3.488 1.00 90.00 89 ALA A C 1
ATOM 696 O O . ALA A 1 89 ? 7.093 -4.455 -4.225 1.00 90.00 89 ALA A O 1
ATOM 697 N N . SER A 1 90 ? 8.117 -5.983 -2.944 1.00 87.88 90 SER A N 1
ATOM 698 C CA . SER A 1 90 ? 9.467 -5.468 -3.189 1.00 87.88 90 SER A CA 1
ATOM 699 C C . SER A 1 90 ? 9.948 -5.738 -4.614 1.00 87.88 90 SER A C 1
ATOM 701 O O . SER A 1 90 ? 10.619 -4.884 -5.189 1.00 87.88 90 SER A O 1
ATOM 703 N N . ILE A 1 91 ? 9.623 -6.904 -5.178 1.00 88.19 91 ILE A N 1
ATOM 704 C CA . ILE A 1 91 ? 9.996 -7.263 -6.551 1.00 88.19 91 ILE A CA 1
ATOM 705 C C . ILE A 1 91 ? 9.240 -6.373 -7.535 1.00 88.19 91 ILE A C 1
ATOM 707 O O . ILE A 1 91 ? 9.870 -5.779 -8.403 1.00 88.19 91 ILE A O 1
ATOM 711 N N . TRP A 1 92 ? 7.930 -6.186 -7.357 1.00 90.19 92 TRP A N 1
ATOM 712 C CA . TRP A 1 92 ? 7.146 -5.306 -8.225 1.00 90.19 92 TRP A CA 1
ATOM 713 C C . TRP A 1 92 ? 7.546 -3.839 -8.115 1.00 90.19 92 TRP A C 1
ATOM 715 O O . TRP A 1 92 ? 7.738 -3.182 -9.137 1.00 90.19 92 TRP A O 1
ATOM 725 N N . ALA A 1 93 ? 7.753 -3.327 -6.897 1.00 88.75 93 ALA A N 1
ATOM 726 C CA . ALA A 1 93 ? 8.266 -1.972 -6.717 1.00 88.75 93 ALA A CA 1
ATOM 727 C C . ALA A 1 93 ? 9.607 -1.785 -7.446 1.00 88.75 93 ALA A C 1
ATOM 729 O O . ALA A 1 93 ? 9.832 -0.742 -8.052 1.00 88.75 93 ALA A O 1
ATOM 730 N N . ARG A 1 94 ? 10.486 -2.797 -7.444 1.00 85.19 94 ARG A N 1
ATOM 731 C CA . ARG A 1 94 ? 11.772 -2.746 -8.153 1.00 85.19 94 ARG A CA 1
ATOM 732 C C . ARG A 1 94 ? 11.614 -2.837 -9.657 1.00 85.19 94 ARG A C 1
ATOM 734 O O . ARG A 1 94 ? 12.265 -2.073 -10.359 1.00 85.19 94 ARG A O 1
ATOM 741 N N . ASN A 1 95 ? 10.764 -3.742 -10.129 1.00 86.69 95 ASN A N 1
ATOM 742 C CA . ASN A 1 95 ? 10.503 -3.959 -11.547 1.00 86.69 95 ASN A CA 1
ATOM 743 C C . ASN A 1 95 ? 10.066 -2.662 -12.245 1.00 86.69 95 ASN A C 1
ATOM 745 O O . ASN A 1 95 ? 10.482 -2.389 -13.363 1.00 86.69 95 ASN A O 1
ATOM 749 N N . TYR A 1 96 ? 9.298 -1.827 -11.543 1.00 86.38 96 TYR A N 1
ATOM 750 C CA . TYR A 1 96 ? 8.869 -0.509 -12.018 1.00 86.38 96 TYR A CA 1
ATOM 751 C C . TYR A 1 96 ? 9.786 0.658 -11.597 1.00 86.38 96 TYR A C 1
ATOM 753 O O . TYR A 1 96 ? 9.477 1.813 -11.871 1.00 86.38 96 TYR A O 1
ATOM 761 N N . GLY A 1 97 ? 10.903 0.400 -10.909 1.00 84.25 97 GLY A N 1
ATOM 762 C CA . GLY A 1 97 ? 11.857 1.439 -10.493 1.00 84.25 97 GLY A CA 1
ATOM 763 C C . GLY A 1 97 ? 11.431 2.295 -9.289 1.00 84.25 97 GLY A C 1
ATOM 764 O O . GLY A 1 97 ? 12.086 3.287 -8.975 1.00 84.25 97 GLY A O 1
ATOM 765 N N . TYR A 1 98 ? 10.370 1.917 -8.575 1.00 82.25 98 TYR A N 1
ATOM 766 C CA . TYR A 1 98 ? 9.904 2.580 -7.349 1.00 82.25 98 TYR A CA 1
ATOM 767 C C . TYR A 1 98 ? 10.549 2.031 -6.063 1.00 82.25 98 TYR A C 1
ATOM 769 O O . TYR A 1 98 ? 10.373 2.605 -4.982 1.00 82.25 98 TYR A O 1
ATOM 777 N N . ASP A 1 99 ? 11.335 0.953 -6.165 1.00 69.81 99 ASP A N 1
ATOM 778 C CA . ASP A 1 99 ? 12.214 0.452 -5.102 1.00 69.81 99 ASP A CA 1
ATOM 779 C C . ASP A 1 99 ? 13.466 1.331 -4.996 1.00 69.81 99 ASP A C 1
ATOM 781 O O . ASP A 1 99 ? 14.544 0.994 -5.480 1.00 69.81 99 ASP A O 1
ATOM 785 N N . LEU A 1 100 ? 13.319 2.498 -4.367 1.00 55.88 100 LEU A N 1
ATOM 786 C CA . LEU A 1 100 ? 14.464 3.336 -4.020 1.00 55.88 100 LEU A CA 1
ATOM 787 C C . LEU A 1 100 ? 15.332 2.594 -2.985 1.00 55.88 100 LEU A C 1
ATOM 789 O O . LEU A 1 100 ? 14.812 2.196 -1.936 1.00 55.88 100 LEU A O 1
ATOM 793 N N . PRO A 1 101 ? 16.637 2.404 -3.241 1.00 50.22 101 PRO A N 1
ATOM 794 C CA . PRO A 1 101 ? 17.491 1.571 -2.409 1.00 50.22 101 PRO A CA 1
ATOM 795 C C . PRO A 1 101 ? 17.575 2.125 -0.984 1.00 50.22 101 PRO A C 1
ATOM 797 O O . PRO A 1 101 ? 18.065 3.226 -0.748 1.00 50.22 101 PRO A O 1
ATOM 800 N N . HIS A 1 102 ? 17.161 1.319 -0.006 1.00 43.47 102 HIS A N 1
ATOM 801 C CA . HIS A 1 102 ? 17.478 1.539 1.403 1.00 43.47 102 HIS A CA 1
ATOM 802 C C . HIS A 1 102 ? 18.888 1.014 1.692 1.00 43.47 102 HIS A C 1
ATOM 804 O O . HIS A 1 102 ? 19.049 0.082 2.460 1.00 43.47 102 HIS A O 1
ATOM 810 N N . HIS A 1 103 ? 19.894 1.541 0.996 1.00 39.47 103 HIS A N 1
ATOM 811 C CA . HIS A 1 103 ? 21.300 1.501 1.388 1.00 39.47 103 HIS A CA 1
ATOM 812 C C . HIS A 1 103 ? 22.042 2.480 0.480 1.00 39.47 103 HIS A C 1
ATOM 814 O O . HIS A 1 103 ? 22.341 2.178 -0.675 1.00 39.47 103 HIS A O 1
ATOM 820 N N . SER A 1 104 ? 22.371 3.648 1.033 1.00 41.53 104 SER A N 1
ATOM 821 C CA . SER A 1 104 ? 23.569 4.379 0.645 1.00 41.53 104 SER A CA 1
ATOM 822 C C . SER A 1 104 ? 24.744 3.408 0.713 1.00 41.53 104 SER A C 1
ATOM 824 O O . SER A 1 104 ? 25.363 3.245 1.764 1.00 41.53 104 SER A O 1
ATOM 826 N N . HIS A 1 105 ? 25.072 2.748 -0.394 1.00 41.66 105 HIS A N 1
ATOM 827 C CA . HIS A 1 105 ? 26.445 2.330 -0.577 1.00 41.66 105 HIS A CA 1
ATOM 828 C C . HIS A 1 105 ? 27.176 3.623 -0.910 1.00 41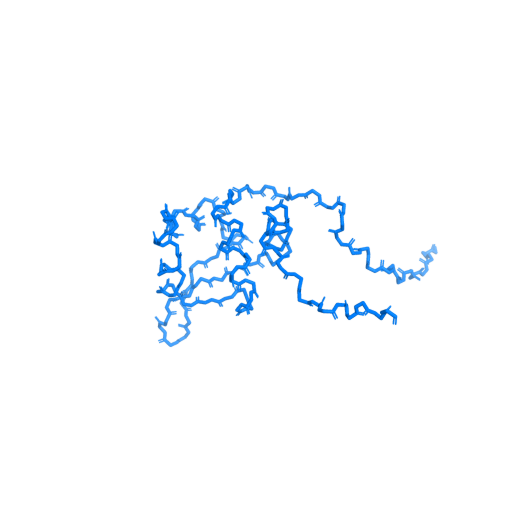.66 105 HIS A C 1
ATOM 830 O O . HIS A 1 105 ? 27.129 4.111 -2.036 1.00 41.66 105 HIS A O 1
ATOM 836 N N . ARG A 1 106 ? 27.739 4.249 0.129 1.00 41.56 106 ARG A N 1
ATOM 837 C CA . ARG A 1 106 ? 28.706 5.332 -0.013 1.00 41.56 106 ARG A CA 1
ATOM 838 C C . ARG A 1 106 ? 29.714 4.841 -1.051 1.00 41.56 106 ARG A C 1
ATOM 840 O O . ARG A 1 106 ? 30.484 3.933 -0.745 1.00 41.56 106 ARG A O 1
ATOM 847 N N . MET A 1 107 ? 29.657 5.378 -2.269 1.00 42.66 107 MET A N 1
ATOM 848 C CA . MET A 1 107 ? 30.748 5.240 -3.221 1.00 42.66 107 MET A CA 1
ATOM 849 C C . MET A 1 107 ? 31.960 5.828 -2.503 1.00 42.66 107 MET A C 1
ATOM 851 O O . MET A 1 107 ? 32.047 7.038 -2.301 1.00 42.66 107 MET A O 1
ATOM 855 N N . LYS A 1 108 ? 32.825 4.954 -1.985 1.00 40.84 108 LYS A N 1
ATOM 856 C CA . LYS A 1 108 ? 34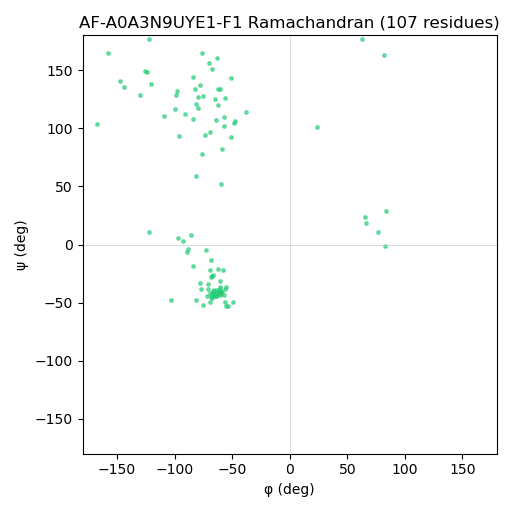.183 5.346 -1.639 1.00 40.84 108 LYS A CA 1
ATOM 857 C C . LYS A 1 108 ? 34.860 5.607 -2.981 1.00 40.84 108 LYS A C 1
ATOM 859 O O . LYS A 1 108 ? 35.203 4.655 -3.677 1.00 40.84 108 LYS A O 1
ATOM 864 N N . LEU A 1 109 ? 34.894 6.886 -3.353 1.00 45.66 109 LEU A N 1
ATOM 865 C CA . LEU A 1 109 ? 35.969 7.445 -4.168 1.00 45.66 109 LEU A CA 1
ATOM 866 C C . LEU A 1 109 ? 37.314 7.140 -3.501 1.00 45.66 109 LEU A C 1
ATOM 868 O O . LEU A 1 109 ? 37.346 7.133 -2.244 1.00 45.66 109 LEU A O 1
#

Radius of gyration: 16.79 Å; Cα contacts (8 Å, |Δi|>4): 121; chains: 1; bounding box: 47×53×31 Å

Sequence (109 aa):
MPPSEEAGKRKAYADELPSPPDPRENGARFLGWIKKRGFNATYEECDAYCSPLGMDLKNFVKEMGPDLIIVGRTSGGIVIVKVMDRRWASIWARNYGYDLPHHSHRMKL

Secondary structure (DSSP, 8-state):
-PPP--------SSS-PPPSSP-HHHHHHHHHHHHHTTSEEEHHHHHHHHGGGT--HHHHHHHH-TTTEEEEE-TTS-EEEEES-HHHHHHHHHHTT----S-------

Nearest PDB structures (foldseek):
  2zkz-assembly2_C  TM=6.878E-01  e=4.152E-01  Bacillus anthracis
  4rs8-assembly1_B  TM=5.205E-01  e=6.768E-01  Sulfolobus sp. NOB8H2
  8dk2-assembly1_F  TM=3.758E-01  e=1.591E+00  Pseudomonas aeruginosa PA14
  8dk2-assembly1_G  TM=3.751E-01  e=2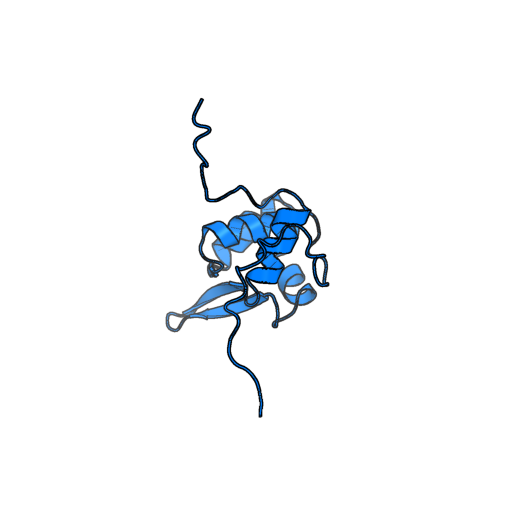.032E+00  Pseudomonas aeruginosa PA14

Solvent-accessible surface area (backbone atoms only — not comparable to full-atom values): 6649 Å² total; per-residue (Å²): 135,86,84,80,89,75,88,70,76,78,74,74,83,81,84,66,77,68,68,79,76,81,61,53,71,68,41,17,44,49,33,28,54,37,50,79,57,72,33,42,48,44,40,67,62,52,39,66,59,26,50,87,70,76,44,61,56,70,59,48,37,63,72,62,26,69,76,38,26,37,81,48,68,47,98,85,70,49,51,27,37,35,50,62,36,62,62,60,36,51,41,38,3,40,77,72,67,39,49,71,76,94,61,87,72,74,79,78,124